Protein AF-A0A0K9YUB8-F1 (afdb_monomer_lite)

Secondary structure (DSSP, 8-state):
---------EEEEEE-TTT---TT----EEEEEESSTTSEEEEEGGGTEEEEEEPS--GGGTT-EEEEEEEEE-SSS-EEEEEEEEE-----

Structure (mmCIF, N/CA/C/O backbone):
data_AF-A0A0K9YUB8-F1
#
_entry.id   AF-A0A0K9YUB8-F1
#
loop_
_atom_site.group_PDB
_atom_site.id
_atom_site.type_symbol
_atom_site.label_atom_id
_atom_site.label_alt_id
_atom_site.label_comp_id
_atom_site.label_asym_id
_atom_site.label_entity_id
_atom_site.label_seq_id
_atom_site.pdbx_PDB_ins_code
_atom_site.Cartn_x
_atom_site.Cartn_y
_atom_site.Cartn_z
_atom_site.occupancy
_atom_site.B_iso_or_equiv
_atom_site.auth_seq_id
_atom_site.auth_comp_id
_atom_site.auth_asym_id
_atom_site.auth_atom_id
_atom_site.pdbx_PDB_model_num
ATOM 1 N N . MET A 1 1 ? 27.955 4.519 10.184 1.00 39.41 1 MET A N 1
ATOM 2 C CA . MET A 1 1 ? 27.258 5.632 9.508 1.00 39.41 1 MET A CA 1
ATOM 3 C C . MET A 1 1 ? 26.488 4.980 8.378 1.00 39.41 1 MET A C 1
ATOM 5 O O . MET A 1 1 ? 27.117 4.531 7.434 1.00 39.41 1 MET A O 1
ATOM 9 N N . THR A 1 2 ? 25.191 4.730 8.539 1.00 44.75 2 THR A N 1
ATOM 10 C CA . THR A 1 2 ? 24.430 4.023 7.499 1.00 44.75 2 THR A CA 1
ATOM 11 C C . THR A 1 2 ? 24.009 5.052 6.462 1.00 44.75 2 THR A C 1
ATOM 13 O O . THR A 1 2 ? 23.082 5.820 6.710 1.00 44.75 2 THR A O 1
ATOM 16 N N . GLU A 1 3 ? 24.715 5.111 5.333 1.00 46.31 3 GLU A N 1
ATOM 17 C CA . GLU A 1 3 ? 24.231 5.833 4.157 1.00 46.31 3 GLU A CA 1
ATOM 18 C C . GLU A 1 3 ? 22.896 5.211 3.749 1.00 46.31 3 GLU A C 1
ATOM 20 O O . GLU A 1 3 ? 22.821 4.057 3.327 1.00 46.31 3 GLU A O 1
ATOM 25 N N . ARG A 1 4 ? 21.807 5.967 3.910 1.00 56.22 4 ARG A N 1
ATOM 26 C CA . ARG A 1 4 ? 20.570 5.648 3.205 1.00 56.22 4 ARG A CA 1
ATOM 27 C C . ARG A 1 4 ? 20.842 6.022 1.754 1.00 56.22 4 ARG A C 1
ATOM 29 O O . ARG A 1 4 ? 20.865 7.208 1.438 1.00 56.22 4 ARG A O 1
ATOM 36 N N . ALA A 1 5 ? 21.099 5.029 0.905 1.00 50.03 5 ALA A N 1
ATOM 37 C CA . ALA A 1 5 ? 21.141 5.244 -0.536 1.00 50.03 5 ALA A CA 1
ATOM 38 C C . ALA A 1 5 ? 19.891 6.044 -0.955 1.00 50.03 5 ALA A C 1
ATOM 40 O O . ALA A 1 5 ? 18.800 5.747 -0.445 1.00 50.03 5 ALA A O 1
ATOM 41 N N . PRO A 1 6 ? 20.011 7.055 -1.834 1.00 47.75 6 PRO A N 1
ATOM 42 C CA . PRO A 1 6 ? 18.838 7.686 -2.412 1.00 47.75 6 PRO A CA 1
ATOM 43 C C . PRO A 1 6 ? 18.058 6.601 -3.158 1.00 47.75 6 PRO A C 1
ATOM 45 O O . PRO A 1 6 ? 18.501 6.060 -4.168 1.00 47.75 6 PRO A O 1
ATOM 48 N N . GLN A 1 7 ? 16.909 6.225 -2.605 1.00 48.03 7 GLN A N 1
ATOM 49 C CA . GLN A 1 7 ? 15.944 5.376 -3.281 1.00 48.03 7 GLN A CA 1
ATOM 50 C C . GLN A 1 7 ? 15.308 6.267 -4.350 1.00 48.03 7 GLN A C 1
ATOM 52 O O . G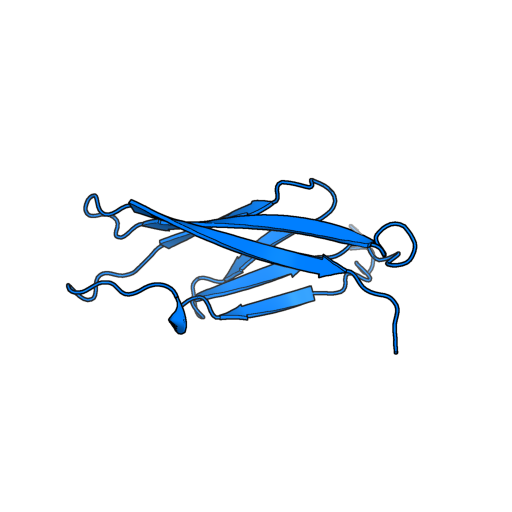LN A 1 7 ? 14.363 6.996 -4.051 1.00 48.03 7 GLN A O 1
ATOM 57 N N . ASN A 1 8 ? 15.866 6.283 -5.567 1.00 50.03 8 ASN A N 1
ATOM 58 C CA . ASN A 1 8 ? 15.264 6.920 -6.747 1.00 50.03 8 ASN A CA 1
ATOM 59 C C . ASN A 1 8 ? 13.995 6.151 -7.157 1.00 50.03 8 ASN A C 1
ATOM 61 O O . ASN A 1 8 ? 13.890 5.593 -8.242 1.00 50.03 8 ASN A O 1
ATOM 65 N N . THR A 1 9 ? 13.049 6.058 -6.238 1.00 56.00 9 THR A N 1
ATOM 66 C CA . THR A 1 9 ? 11.811 5.310 -6.341 1.00 56.00 9 THR A CA 1
ATOM 67 C C . THR A 1 9 ? 10.733 6.293 -6.741 1.00 56.00 9 THR A C 1
ATOM 69 O O . THR A 1 9 ? 10.475 7.263 -6.028 1.00 56.00 9 THR A O 1
ATOM 72 N N . ILE A 1 10 ? 10.090 6.049 -7.878 1.00 66.69 10 ILE A N 1
ATOM 73 C CA . ILE A 1 10 ? 8.870 6.776 -8.215 1.00 66.69 10 ILE A CA 1
ATOM 74 C C . ILE A 1 10 ? 7.814 6.304 -7.214 1.00 66.69 10 ILE A C 1
ATOM 76 O O . ILE A 1 10 ? 7.626 5.101 -7.032 1.00 66.69 10 ILE A O 1
ATOM 80 N N . ALA A 1 11 ? 7.180 7.235 -6.507 1.00 75.31 11 ALA A N 1
ATOM 81 C CA . ALA A 1 11 ? 6.108 6.935 -5.570 1.00 75.31 11 ALA A CA 1
ATOM 82 C C . ALA A 1 11 ? 4.808 7.542 -6.092 1.00 75.31 11 ALA A C 1
ATOM 84 O O . ALA A 1 11 ? 4.765 8.725 -6.428 1.00 75.31 11 ALA A O 1
ATOM 85 N N . MET A 1 12 ? 3.748 6.741 -6.141 1.00 83.38 12 MET A N 1
ATOM 86 C CA . MET A 1 12 ? 2.397 7.218 -6.430 1.00 83.38 12 MET A CA 1
ATOM 87 C C . MET A 1 12 ? 1.565 7.149 -5.155 1.00 83.38 12 MET A C 1
ATOM 89 O O . MET A 1 12 ? 1.452 6.076 -4.565 1.00 83.38 12 MET A O 1
ATOM 93 N N . GLY A 1 13 ? 1.005 8.283 -4.734 1.00 87.31 13 GLY A N 1
ATOM 94 C CA . GLY A 1 13 ? 0.069 8.359 -3.613 1.00 87.31 13 GLY A CA 1
ATOM 95 C C . GLY A 1 13 ? -1.368 8.204 -4.098 1.00 87.31 13 GLY A C 1
ATOM 96 O O . GLY A 1 13 ? -1.781 8.881 -5.039 1.00 87.31 13 GLY A O 1
ATOM 97 N N . ILE A 1 14 ? -2.119 7.305 -3.469 1.00 88.88 14 ILE A N 1
ATOM 98 C CA . ILE A 1 14 ? -3.495 6.977 -3.839 1.00 88.88 14 ILE A CA 1
ATOM 99 C C . ILE A 1 14 ? -4.387 7.151 -2.605 1.00 88.88 14 ILE A C 1
ATOM 101 O O . ILE A 1 14 ? -4.221 6.404 -1.634 1.00 88.88 14 ILE A O 1
ATOM 105 N N . PRO A 1 15 ? -5.348 8.094 -2.621 1.00 90.50 15 PRO A N 1
ATOM 106 C CA . PRO A 1 15 ? -6.288 8.255 -1.521 1.00 90.50 15 PRO A CA 1
ATOM 107 C C . PRO A 1 15 ? -7.271 7.083 -1.508 1.00 90.50 15 PRO A C 1
ATOM 109 O O . PRO A 1 15 ? -7.895 6.783 -2.523 1.00 90.50 15 PRO A O 1
ATOM 112 N N . LEU A 1 16 ? -7.432 6.426 -0.358 1.00 89.38 16 LEU A N 1
ATOM 113 C CA . LEU A 1 16 ? -8.314 5.260 -0.215 1.00 89.38 16 LEU A CA 1
ATOM 114 C C . LEU A 1 16 ? -9.738 5.635 0.212 1.00 89.38 16 LEU A C 1
ATOM 116 O O . LEU A 1 16 ? -10.679 4.900 -0.069 1.00 89.38 16 LEU A O 1
ATOM 120 N N . ILE A 1 17 ? -9.899 6.799 0.839 1.00 85.06 17 ILE A N 1
ATOM 121 C CA . ILE A 1 17 ? -11.173 7.320 1.359 1.00 85.06 17 ILE A CA 1
ATOM 122 C C . ILE A 1 17 ? -12.341 7.334 0.348 1.00 85.06 17 ILE A C 1
ATOM 124 O O . ILE A 1 17 ? -13.459 7.049 0.758 1.00 85.06 17 ILE A O 1
ATOM 128 N N . PRO A 1 18 ? -12.151 7.612 -0.960 1.00 87.69 18 PRO A N 1
ATOM 129 C CA . PRO A 1 18 ? -13.247 7.534 -1.932 1.00 87.69 18 PRO A CA 1
ATOM 130 C C . PRO A 1 18 ? -13.736 6.110 -2.233 1.00 87.69 18 PRO A C 1
ATOM 132 O O . PRO A 1 18 ? -14.786 5.950 -2.848 1.00 87.69 18 PRO A O 1
ATOM 135 N N . TYR A 1 19 ? -12.964 5.084 -1.864 1.00 89.69 19 TYR A N 1
ATOM 136 C CA . TYR A 1 19 ? -13.201 3.690 -2.255 1.00 89.69 19 TYR A CA 1
ATOM 137 C C . TYR A 1 19 ? -13.682 2.807 -1.102 1.00 89.69 19 TYR A C 1
ATOM 139 O O . TYR A 1 19 ? -14.153 1.697 -1.342 1.00 89.69 19 TYR A O 1
ATOM 147 N N . PHE A 1 20 ? -13.556 3.283 0.137 1.00 90.88 20 PHE A N 1
ATOM 148 C CA . PHE A 1 20 ? -13.951 2.560 1.337 1.00 90.88 20 PHE A CA 1
ATOM 149 C C . PHE A 1 20 ? -14.675 3.510 2.285 1.00 90.88 20 PHE A C 1
ATOM 151 O O . PHE A 1 20 ? -14.190 4.604 2.566 1.00 90.88 20 PHE A O 1
ATOM 158 N N . SER A 1 21 ? -15.821 3.074 2.792 1.00 89.31 21 SER A N 1
ATOM 159 C CA . SER A 1 21 ? -16.637 3.826 3.740 1.00 89.31 21 SER A CA 1
ATOM 160 C C . SER A 1 21 ? -17.133 2.894 4.829 1.00 89.31 21 SER A C 1
ATOM 162 O O . SER A 1 21 ? -17.552 1.777 4.525 1.00 89.31 21 SER A O 1
ATOM 164 N N . ASP A 1 22 ? -17.146 3.387 6.057 1.00 86.75 22 ASP A N 1
ATOM 165 C CA . ASP A 1 22 ? -17.742 2.707 7.195 1.00 86.75 22 ASP A CA 1
ATOM 166 C C . ASP A 1 22 ? -19.054 3.421 7.586 1.00 86.75 22 ASP A C 1
ATOM 168 O O . ASP A 1 22 ? -19.010 4.624 7.864 1.00 86.75 22 ASP A O 1
ATOM 172 N N . PRO A 1 23 ? -20.225 2.752 7.550 1.00 89.06 23 PRO A N 1
ATOM 173 C CA . PRO A 1 23 ? -21.509 3.368 7.904 1.00 89.06 23 PRO A CA 1
ATOM 174 C C . PRO A 1 23 ? -21.588 3.829 9.361 1.00 89.06 23 PRO A C 1
ATOM 176 O O . PRO A 1 23 ? -22.275 4.808 9.655 1.00 89.06 23 PRO A O 1
ATOM 179 N N . ASP A 1 24 ? -20.877 3.140 10.251 1.00 91.06 24 ASP A N 1
ATOM 180 C CA . ASP A 1 24 ? -20.839 3.409 11.686 1.00 91.06 24 ASP A CA 1
ATOM 181 C C . ASP A 1 24 ? -19.764 4.453 12.043 1.00 91.06 24 ASP A C 1
ATOM 183 O O . ASP A 1 24 ? -19.656 4.894 13.188 1.00 91.06 24 ASP A O 1
ATOM 187 N N . SER A 1 25 ? -19.038 4.942 11.029 1.00 86.69 25 SER A N 1
ATOM 188 C CA . SER A 1 25 ? -17.941 5.906 11.140 1.00 86.69 25 SER A CA 1
ATOM 189 C C . SER A 1 25 ? -16.774 5.406 11.997 1.0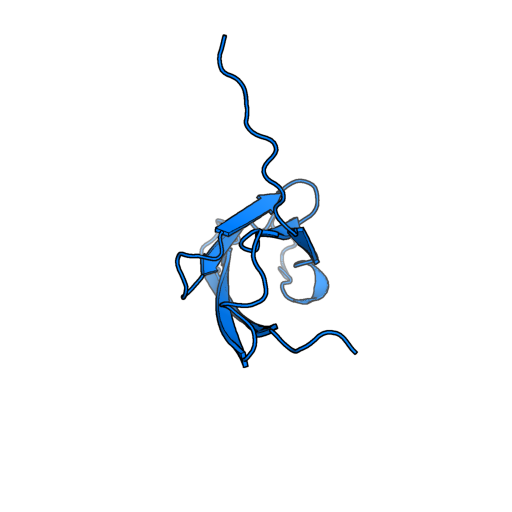0 86.69 25 SER A C 1
ATOM 191 O O . SER A 1 25 ? -16.030 6.214 12.564 1.00 86.69 25 SER A O 1
ATOM 193 N N . ASP A 1 26 ? -16.588 4.087 12.068 1.00 88.88 26 ASP A N 1
ATOM 194 C CA . ASP A 1 26 ? -15.425 3.481 12.701 1.00 88.88 26 ASP A CA 1
ATOM 195 C C . ASP A 1 26 ? -14.143 3.768 11.898 1.00 88.88 26 ASP A C 1
ATOM 197 O O . ASP A 1 26 ? -14.128 3.930 10.671 1.00 88.88 26 ASP A O 1
ATOM 201 N N . ALA A 1 27 ? -13.020 3.866 12.612 1.00 87.44 27 ALA A N 1
ATOM 202 C CA . ALA A 1 27 ? -11.730 4.140 11.995 1.00 87.44 27 ALA A CA 1
ATOM 203 C C . ALA A 1 27 ? -11.237 2.918 11.204 1.00 87.44 27 ALA A C 1
ATOM 205 O O . ALA A 1 27 ? -10.903 1.883 11.779 1.00 87.44 27 ALA A O 1
ATOM 206 N N . LEU A 1 28 ? -11.112 3.067 9.885 1.00 90.06 28 LEU A N 1
ATOM 207 C CA . LEU A 1 28 ? -10.631 1.997 9.016 1.00 90.06 28 LEU A CA 1
ATOM 208 C C . LEU A 1 28 ? -9.105 1.862 9.059 1.00 90.06 28 LEU A C 1
ATOM 210 O O . LEU A 1 28 ? -8.353 2.816 8.841 1.00 90.06 28 LEU A O 1
ATOM 214 N N . THR A 1 29 ? -8.645 0.631 9.262 1.00 90.31 29 THR A N 1
ATOM 215 C CA . THR A 1 29 ? -7.246 0.239 9.076 1.00 90.31 29 THR A CA 1
ATOM 216 C C . THR A 1 29 ? -7.066 -0.407 7.711 1.00 90.31 29 THR A C 1
ATOM 218 O O . THR A 1 29 ? -7.893 -1.211 7.283 1.00 90.31 29 THR A O 1
ATOM 221 N N . PHE A 1 30 ? -5.982 -0.059 7.017 1.00 91.38 30 PHE A N 1
ATOM 222 C CA . PHE A 1 30 ? -5.731 -0.546 5.665 1.00 91.38 30 PHE A CA 1
ATOM 223 C C . PHE A 1 30 ? -4.447 -1.358 5.587 1.00 91.38 30 PHE A C 1
ATOM 225 O O . PHE A 1 30 ? -3.414 -1.000 6.154 1.00 91.38 30 PHE A O 1
ATOM 232 N N . THR A 1 31 ? -4.508 -2.430 4.808 1.00 91.44 31 THR A N 1
ATOM 233 C CA . THR A 1 31 ? -3.341 -3.197 4.371 1.00 91.44 31 THR A CA 1
ATOM 234 C C . THR A 1 31 ? -3.371 -3.316 2.856 1.00 91.44 31 THR A C 1
ATOM 236 O O . THR A 1 31 ? -4.440 -3.303 2.250 1.00 91.44 31 THR A O 1
ATOM 239 N N . ALA A 1 32 ? -2.202 -3.385 2.226 1.00 92.12 32 ALA A N 1
ATOM 240 C CA . ALA A 1 32 ? -2.096 -3.479 0.778 1.00 92.12 32 ALA A CA 1
ATOM 241 C C . ALA A 1 32 ? -0.994 -4.462 0.402 1.00 92.12 32 ALA A C 1
ATOM 243 O O . ALA A 1 32 ? 0.128 -4.350 0.897 1.00 92.12 32 ALA A O 1
ATOM 244 N N . VAL A 1 33 ? -1.313 -5.395 -0.489 1.00 91.50 33 VAL A N 1
ATOM 245 C CA . VAL A 1 33 ? -0.387 -6.421 -0.973 1.00 91.50 33 VAL A CA 1
ATOM 246 C C . VAL A 1 33 ? -0.340 -6.366 -2.492 1.00 91.50 33 VAL A C 1
ATOM 248 O O . VAL A 1 33 ? -1.378 -6.445 -3.148 1.00 91.50 33 VAL A O 1
ATOM 251 N N . SER A 1 34 ? 0.865 -6.221 -3.036 1.00 91.75 34 SER A N 1
ATOM 252 C CA . SER A 1 34 ? 1.134 -6.317 -4.471 1.00 91.75 34 SER A CA 1
ATOM 253 C C . SER A 1 34 ? 1.265 -7.783 -4.892 1.00 91.75 34 SER A C 1
ATOM 255 O O . SER A 1 34 ? 1.894 -8.572 -4.186 1.00 91.75 34 SER A O 1
ATOM 257 N N . ASP A 1 35 ? 0.717 -8.141 -6.052 1.00 93.19 35 ASP A N 1
ATOM 258 C CA . ASP A 1 35 ? 0.968 -9.429 -6.716 1.00 93.19 35 ASP A CA 1
ATOM 259 C C . ASP A 1 35 ? 2.380 -9.528 -7.321 1.00 93.19 35 ASP A C 1
ATOM 261 O O . ASP A 1 35 ? 2.846 -10.615 -7.662 1.00 93.19 35 ASP A O 1
ATOM 265 N N . ASN A 1 36 ? 3.082 -8.399 -7.406 1.00 88.56 36 ASN A N 1
ATOM 266 C CA . ASN A 1 36 ? 4.426 -8.294 -7.939 1.00 88.56 36 ASN A CA 1
ATOM 267 C C . ASN A 1 36 ? 5.374 -7.715 -6.880 1.00 88.56 36 ASN A C 1
ATOM 269 O O . ASN A 1 36 ? 5.277 -6.545 -6.505 1.00 88.56 36 ASN A O 1
ATOM 273 N N . ALA A 1 37 ? 6.328 -8.536 -6.430 1.00 84.31 37 ALA A N 1
ATOM 274 C CA . ALA A 1 37 ? 7.277 -8.204 -5.363 1.00 84.31 37 ALA A CA 1
ATOM 275 C C . ALA A 1 37 ? 8.227 -7.039 -5.696 1.00 84.31 37 ALA A C 1
ATOM 277 O O . ALA A 1 37 ? 8.873 -6.497 -4.801 1.00 84.31 37 ALA A O 1
ATOM 278 N N . ARG A 1 38 ? 8.324 -6.640 -6.972 1.00 83.12 38 ARG A N 1
ATOM 279 C CA . ARG A 1 38 ? 9.109 -5.470 -7.395 1.00 83.12 38 ARG A CA 1
ATOM 280 C C . ARG A 1 38 ? 8.438 -4.149 -7.005 1.00 83.12 38 ARG A C 1
ATOM 282 O O . ARG A 1 38 ? 9.116 -3.127 -6.957 1.00 83.12 38 ARG A O 1
ATOM 289 N N . PHE A 1 39 ? 7.138 -4.176 -6.714 1.00 85.00 39 PHE A N 1
ATOM 290 C CA . PHE A 1 39 ? 6.352 -3.021 -6.295 1.00 85.00 39 PHE A CA 1
ATOM 291 C C . PHE A 1 39 ? 6.068 -3.144 -4.810 1.00 85.00 39 PHE A C 1
ATOM 293 O O . PHE A 1 39 ? 5.491 -4.133 -4.354 1.00 85.00 39 PHE A O 1
ATOM 300 N N . THR A 1 40 ? 6.477 -2.135 -4.051 1.00 86.00 40 THR A N 1
ATOM 301 C CA . THR A 1 40 ? 6.237 -2.116 -2.608 1.00 86.00 40 THR A CA 1
ATOM 302 C C . THR A 1 40 ? 5.108 -1.153 -2.282 1.00 86.00 40 THR A C 1
ATOM 304 O O . THR A 1 40 ? 4.937 -0.117 -2.924 1.00 86.00 40 THR A O 1
ATOM 307 N N . THR A 1 41 ? 4.294 -1.532 -1.307 1.00 87.31 41 THR A N 1
ATOM 308 C CA . THR A 1 41 ? 3.137 -0.770 -0.847 1.00 87.31 41 THR A CA 1
ATOM 309 C C . THR A 1 41 ? 3.385 -0.292 0.572 1.00 87.31 41 THR A C 1
ATOM 311 O O . THR A 1 41 ? 3.874 -1.038 1.420 1.00 87.31 41 THR A O 1
ATOM 314 N N . MET A 1 42 ? 3.038 0.961 0.849 1.00 85.31 42 MET A N 1
ATOM 315 C CA . MET A 1 42 ? 3.169 1.542 2.178 1.00 85.31 42 MET A CA 1
ATOM 316 C C . MET A 1 42 ? 1.927 2.349 2.512 1.00 85.31 42 MET A C 1
ATOM 318 O O . MET A 1 42 ? 1.514 3.215 1.743 1.00 85.31 42 MET A O 1
ATOM 322 N N . PHE A 1 43 ? 1.321 2.052 3.656 1.00 83.12 43 PHE A N 1
ATOM 323 C CA . PHE A 1 43 ? 0.125 2.744 4.107 1.00 83.12 43 PHE A CA 1
ATOM 324 C C . PHE A 1 43 ? 0.476 3.875 5.076 1.00 83.12 43 PHE A C 1
ATOM 326 O O . PHE A 1 43 ? 1.207 3.668 6.046 1.00 83.12 43 PHE A O 1
ATOM 333 N N . PHE A 1 44 ? -0.084 5.059 4.824 1.00 79.19 44 PHE A N 1
ATOM 334 C CA . PHE A 1 44 ? 0.030 6.227 5.691 1.00 79.19 44 PHE A CA 1
ATOM 335 C C . PHE A 1 44 ? -1.302 6.466 6.418 1.00 79.19 44 PHE A C 1
ATOM 337 O O . PHE A 1 44 ? -2.209 7.080 5.843 1.00 79.19 44 PHE A O 1
ATOM 344 N N . PRO A 1 45 ? -1.435 6.021 7.685 1.00 71.56 45 PRO A N 1
ATOM 345 C CA . PRO A 1 45 ? -2.708 6.031 8.406 1.00 71.56 45 PRO A CA 1
ATOM 346 C C . PRO A 1 45 ? -3.298 7.425 8.595 1.00 71.56 45 PRO A C 1
ATOM 348 O O . PRO A 1 45 ? -4.503 7.591 8.450 1.00 71.56 45 PRO A O 1
ATOM 351 N N . GLY A 1 46 ? -2.463 8.442 8.829 1.00 71.25 46 GLY A N 1
ATOM 352 C CA . GLY A 1 46 ? -2.934 9.813 9.061 1.00 71.25 46 GLY A CA 1
ATOM 353 C C . GLY A 1 46 ? -3.682 10.446 7.881 1.00 71.25 46 GLY A C 1
ATOM 354 O O . GLY A 1 46 ? -4.420 11.402 8.086 1.00 71.25 46 GLY A O 1
ATOM 355 N N . TYR A 1 47 ? -3.517 9.915 6.666 1.00 71.94 47 TYR A N 1
ATOM 356 C CA . TYR A 1 47 ? -4.135 10.461 5.455 1.00 71.94 47 TYR A CA 1
ATOM 357 C C . TYR A 1 47 ? -4.968 9.435 4.685 1.00 71.94 47 TYR A C 1
ATOM 359 O O . TYR A 1 47 ? -5.403 9.742 3.578 1.00 71.94 47 TYR A O 1
ATOM 367 N N . ALA A 1 48 ? -5.130 8.213 5.211 1.00 83.44 48 ALA A N 1
ATOM 368 C CA . ALA A 1 48 ? -5.720 7.084 4.488 1.00 83.44 48 ALA A CA 1
ATOM 369 C C . ALA A 1 48 ? -5.184 6.963 3.042 1.00 83.44 48 ALA A C 1
ATOM 371 O O . ALA A 1 48 ? -5.942 6.787 2.087 1.00 83.44 48 ALA A O 1
ATOM 372 N N . ASN A 1 49 ? -3.867 7.121 2.881 1.00 88.88 49 ASN A N 1
ATOM 373 C CA . ASN A 1 49 ? -3.197 7.110 1.583 1.00 88.88 49 ASN A CA 1
ATOM 374 C C . ASN A 1 49 ? -2.317 5.869 1.443 1.00 88.88 49 ASN A C 1
ATOM 376 O O . ASN A 1 49 ? -1.556 5.518 2.349 1.00 88.88 49 ASN A O 1
ATOM 380 N N . LEU A 1 50 ? -2.414 5.232 0.282 1.00 89.44 50 LEU A N 1
ATOM 381 C CA . LEU A 1 50 ? -1.528 4.161 -0.139 1.00 89.44 50 LEU A CA 1
ATOM 382 C C . LEU A 1 50 ? -0.437 4.739 -1.033 1.00 89.44 50 LEU A C 1
ATOM 384 O O . LEU A 1 50 ? -0.734 5.275 -2.098 1.00 89.44 50 LEU A O 1
ATOM 388 N N . ASN A 1 51 ? 0.818 4.568 -0.634 1.00 89.94 51 ASN A N 1
ATOM 389 C CA . ASN A 1 51 ? 1.949 4.825 -1.507 1.00 89.94 51 ASN A CA 1
ATOM 390 C C . ASN A 1 51 ? 2.372 3.530 -2.188 1.00 89.94 51 ASN A C 1
ATOM 392 O O . ASN A 1 51 ? 2.597 2.513 -1.530 1.00 89.94 51 ASN A O 1
ATOM 396 N N . VAL A 1 52 ? 2.495 3.594 -3.508 1.00 86.88 52 VAL A N 1
ATOM 397 C CA . VAL A 1 52 ? 3.049 2.525 -4.333 1.00 86.88 52 VAL A CA 1
ATOM 398 C C . VAL A 1 52 ? 4.411 2.973 -4.824 1.00 86.88 52 VAL A C 1
ATOM 400 O O . VAL A 1 52 ? 4.535 4.002 -5.486 1.00 86.88 52 VAL A O 1
ATOM 403 N N . ASN A 1 53 ? 5.429 2.204 -4.475 1.00 86.88 53 ASN A N 1
ATOM 404 C CA . ASN A 1 53 ? 6.823 2.460 -4.776 1.00 86.88 53 ASN A CA 1
ATOM 405 C C . ASN A 1 53 ? 7.246 1.589 -5.966 1.00 86.88 53 ASN A C 1
ATOM 407 O O . ASN A 1 53 ? 7.172 0.359 -5.910 1.00 86.88 53 ASN A O 1
ATOM 411 N N . PHE A 1 54 ? 7.689 2.249 -7.033 1.00 81.31 54 PHE A N 1
ATOM 412 C CA . PHE A 1 54 ? 8.085 1.642 -8.300 1.00 81.31 54 PHE A CA 1
ATOM 413 C C . PHE A 1 54 ? 9.603 1.439 -8.362 1.00 81.31 54 PHE A C 1
ATOM 415 O O . PHE A 1 54 ? 10.349 2.285 -7.856 1.00 81.31 54 PHE A O 1
ATOM 422 N N . PRO A 1 55 ? 10.094 0.380 -9.030 1.00 76.75 55 PRO A N 1
ATOM 423 C CA . PRO A 1 55 ? 11.516 0.249 -9.324 1.00 76.75 55 PRO A CA 1
ATOM 424 C C . PRO A 1 55 ? 12.047 1.509 -10.015 1.00 76.75 55 PRO A C 1
ATOM 426 O O . PRO A 1 55 ? 11.359 2.110 -10.837 1.00 76.75 55 PRO A O 1
ATOM 429 N N . SER A 1 56 ? 13.286 1.890 -9.706 1.00 70.69 56 SER A N 1
ATOM 430 C CA . SER A 1 56 ? 13.932 3.075 -10.285 1.00 70.69 56 SER A CA 1
ATOM 431 C C . SER A 1 56 ? 14.157 2.976 -11.795 1.00 70.69 56 SER A C 1
ATOM 433 O O . SER A 1 56 ? 14.333 3.996 -12.453 1.00 70.69 56 SER A O 1
ATOM 435 N N . ASP A 1 57 ? 14.177 1.755 -12.332 1.00 69.88 57 ASP A N 1
ATOM 436 C CA . ASP A 1 57 ? 14.232 1.494 -13.764 1.00 69.88 57 ASP A CA 1
ATOM 437 C C . ASP A 1 57 ? 12.821 1.140 -14.272 1.00 69.88 57 ASP A C 1
ATOM 439 O O . ASP A 1 57 ? 12.339 0.032 -13.997 1.00 69.88 57 ASP A O 1
ATOM 443 N N . PRO A 1 58 ? 12.125 2.069 -14.957 1.00 62.53 58 PRO A N 1
ATOM 444 C CA . PRO A 1 58 ? 10.785 1.837 -15.481 1.00 62.53 58 PRO A CA 1
ATOM 445 C C . PRO A 1 58 ? 10.784 1.001 -16.767 1.00 62.53 58 PRO A C 1
ATOM 447 O O . PRO A 1 58 ? 9.798 0.310 -17.014 1.00 62.53 58 PRO A O 1
ATOM 450 N N . ALA A 1 59 ? 11.868 1.017 -17.555 1.00 64.06 59 ALA A N 1
ATOM 451 C CA . ALA A 1 59 ? 11.966 0.305 -18.831 1.00 64.06 59 ALA A CA 1
ATOM 452 C C . ALA A 1 59 ? 11.678 -1.211 -18.730 1.00 64.06 59 ALA A C 1
ATOM 454 O O . ALA A 1 59 ? 10.883 -1.704 -19.529 1.00 64.06 59 ALA A O 1
ATOM 455 N N . PRO A 1 60 ? 12.199 -1.962 -17.737 1.00 62.34 60 PRO A N 1
ATOM 456 C CA . PRO A 1 60 ? 11.887 -3.380 -17.559 1.00 62.34 60 PRO A CA 1
ATOM 457 C C . PRO A 1 60 ? 10.487 -3.650 -16.987 1.00 62.34 60 PRO A C 1
ATOM 459 O O . PRO A 1 60 ? 10.229 -4.786 -16.598 1.00 62.34 60 PRO A O 1
ATOM 462 N N . ASN A 1 61 ? 9.620 -2.639 -16.862 1.00 72.25 61 ASN A N 1
ATOM 463 C CA . ASN A 1 61 ? 8.244 -2.805 -16.384 1.00 72.25 61 ASN A CA 1
ATOM 464 C C . ASN A 1 61 ? 7.198 -2.287 -17.387 1.00 72.25 61 ASN A C 1
ATOM 466 O O . ASN A 1 61 ? 6.005 -2.382 -17.116 1.00 72.25 61 ASN A O 1
ATOM 470 N N . ILE A 1 62 ? 7.598 -1.694 -18.518 1.00 80.06 62 ILE A N 1
ATOM 471 C CA . ILE A 1 62 ? 6.646 -1.205 -19.526 1.00 80.06 62 ILE A CA 1
ATOM 472 C C . ILE A 1 62 ? 5.852 -2.392 -20.083 1.00 80.06 62 ILE A C 1
ATOM 474 O O . ILE A 1 62 ? 6.428 -3.381 -20.525 1.00 80.06 62 ILE A O 1
ATOM 478 N N . GLY A 1 63 ? 4.522 -2.289 -20.065 1.00 81.25 63 GLY A N 1
ATOM 479 C CA . GLY A 1 63 ? 3.611 -3.368 -20.447 1.00 81.25 63 GLY A CA 1
ATOM 480 C C . GLY A 1 63 ? 3.148 -4.240 -19.277 1.00 81.25 63 GLY A C 1
ATOM 481 O O . GLY A 1 63 ? 2.135 -4.930 -19.421 1.00 81.25 63 GLY A O 1
ATOM 482 N N . ASP A 1 64 ? 3.804 -4.161 -18.113 1.00 85.44 64 ASP A N 1
ATOM 483 C CA . ASP A 1 64 ? 3.379 -4.895 -16.924 1.00 85.44 64 ASP A CA 1
ATOM 484 C C . ASP A 1 64 ? 2.054 -4.349 -16.381 1.00 85.44 64 ASP A C 1
ATOM 486 O O . ASP A 1 64 ? 1.750 -3.149 -16.410 1.00 85.44 64 ASP A O 1
ATOM 490 N N . THR A 1 65 ? 1.264 -5.273 -15.842 1.00 89.12 65 THR A N 1
ATOM 491 C CA . THR A 1 65 ? 0.089 -4.971 -15.031 1.00 89.12 65 THR A CA 1
ATOM 492 C C . THR A 1 65 ? 0.362 -5.436 -13.611 1.00 89.12 65 THR A C 1
ATOM 494 O O . THR A 1 65 ? 0.706 -6.595 -13.397 1.00 89.12 65 THR A O 1
ATOM 497 N N . VAL A 1 66 ? 0.215 -4.525 -12.654 1.00 90.06 66 VAL A N 1
ATOM 498 C CA . VAL A 1 66 ? 0.397 -4.780 -11.225 1.00 90.06 66 VAL A CA 1
ATOM 499 C C . VAL A 1 66 ? -0.963 -4.718 -10.555 1.00 90.06 66 VAL A C 1
ATOM 501 O O . VAL A 1 66 ? -1.673 -3.715 -10.680 1.00 90.06 66 VAL A O 1
ATOM 504 N N . THR A 1 67 ? -1.322 -5.771 -9.830 1.00 93.69 67 THR A N 1
ATOM 505 C CA . THR A 1 67 ? -2.550 -5.808 -9.037 1.00 93.69 67 THR A CA 1
ATOM 506 C C . THR A 1 67 ? -2.207 -5.642 -7.570 1.00 93.69 67 THR A C 1
ATOM 508 O O . THR A 1 67 ? -1.520 -6.466 -6.969 1.00 93.69 67 THR A O 1
ATOM 511 N N . ILE A 1 68 ? -2.752 -4.600 -6.957 1.00 92.94 68 ILE A N 1
ATOM 512 C CA . ILE A 1 68 ? -2.647 -4.370 -5.523 1.00 92.94 68 ILE A CA 1
ATOM 513 C C . ILE A 1 68 ? -3.988 -4.708 -4.888 1.00 92.94 68 ILE A C 1
ATOM 515 O O . ILE A 1 68 ? -5.011 -4.103 -5.204 1.00 92.94 68 ILE A O 1
ATOM 519 N N . THR A 1 69 ? -3.987 -5.675 -3.978 1.00 94.75 69 THR A N 1
ATOM 520 C CA . THR A 1 69 ? -5.156 -5.980 -3.152 1.00 94.75 69 THR A CA 1
ATOM 521 C C . THR A 1 69 ? -5.095 -5.123 -1.900 1.00 94.75 69 THR A C 1
ATOM 523 O O . THR A 1 69 ? -4.172 -5.268 -1.100 1.00 94.75 69 THR A O 1
ATOM 526 N N . VAL A 1 70 ? -6.063 -4.224 -1.748 1.00 94.31 70 VAL A N 1
ATOM 527 C CA . VAL A 1 70 ? -6.216 -3.352 -0.583 1.00 94.31 70 VAL A CA 1
ATOM 528 C C . VAL A 1 70 ? -7.330 -3.906 0.289 1.00 94.31 70 VAL A C 1
ATOM 530 O O . VAL A 1 70 ? -8.439 -4.103 -0.200 1.00 94.31 70 VAL A O 1
ATOM 533 N N . THR A 1 71 ? -7.049 -4.133 1.566 1.00 94.06 71 THR A N 1
ATOM 534 C CA . THR A 1 71 ? -8.016 -4.614 2.556 1.00 94.06 71 THR A CA 1
ATOM 535 C C . THR A 1 71 ? -8.265 -3.531 3.591 1.00 94.06 71 THR A C 1
ATOM 537 O O . THR A 1 71 ? -7.310 -3.055 4.207 1.00 94.06 71 THR A O 1
ATOM 540 N N . ALA A 1 72 ? -9.532 -3.175 3.785 1.00 93.69 72 ALA A N 1
ATOM 541 C CA . ALA A 1 72 ? -10.008 -2.312 4.856 1.00 93.69 72 ALA A CA 1
ATOM 542 C C . ALA A 1 72 ? -10.593 -3.166 5.987 1.00 93.69 72 ALA A C 1
ATOM 544 O O . ALA A 1 72 ? -11.301 -4.140 5.725 1.00 93.69 72 ALA A O 1
ATOM 545 N N . ASN A 1 73 ? -10.282 -2.806 7.227 1.00 93.44 73 ASN A N 1
ATOM 546 C CA . ASN A 1 73 ? -10.761 -3.472 8.433 1.00 93.44 73 ASN A CA 1
ATOM 547 C C . ASN A 1 73 ? -11.223 -2.421 9.451 1.00 93.44 73 ASN A C 1
ATOM 549 O O . ASN A 1 73 ? -10.441 -1.533 9.806 1.00 93.44 73 ASN A O 1
ATOM 553 N N . ASP A 1 74 ? -12.468 -2.547 9.906 1.00 92.56 74 ASP A N 1
ATOM 554 C CA . ASP A 1 74 ? -13.131 -1.675 10.888 1.00 92.56 74 ASP A CA 1
ATOM 555 C C . ASP A 1 74 ? -12.759 -1.986 12.356 1.00 92.56 74 ASP A C 1
ATOM 557 O O . ASP 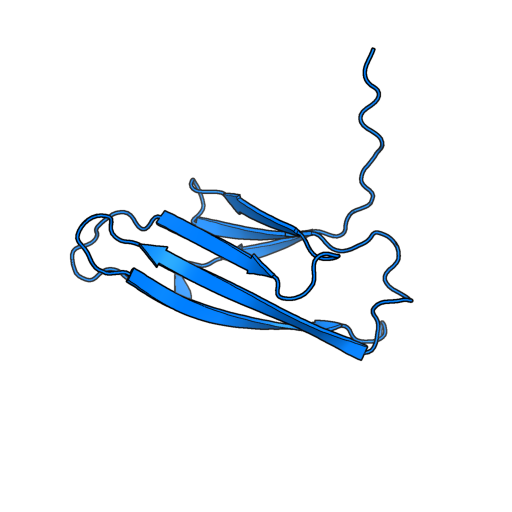A 1 74 ? -13.084 -1.236 13.272 1.00 92.56 74 ASP A O 1
ATOM 561 N N . GLY 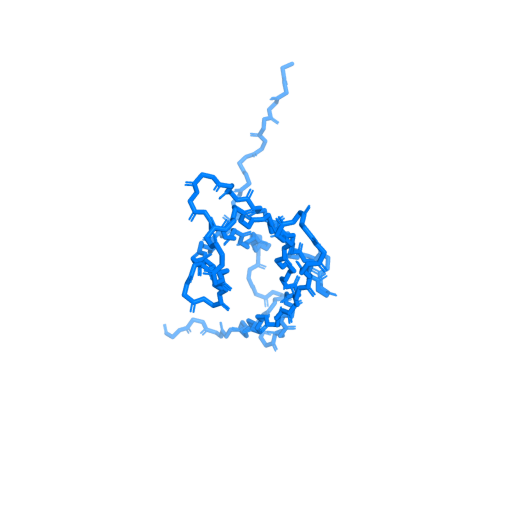A 1 75 ? -12.078 -3.106 12.618 1.00 93.44 75 GLY A N 1
ATOM 562 C CA . GLY A 1 75 ? -11.776 -3.581 13.972 1.00 93.44 75 GLY A CA 1
ATOM 563 C C . GLY A 1 75 ? -12.993 -4.103 14.752 1.00 93.44 75 GLY A C 1
ATOM 564 O O . GLY A 1 75 ? -12.859 -4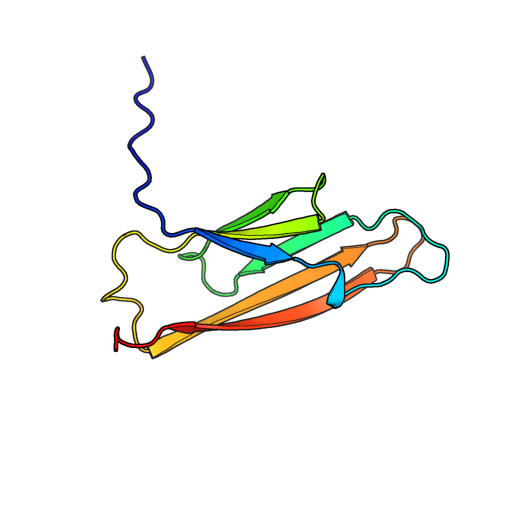.447 15.930 1.00 93.44 75 GLY A O 1
ATOM 565 N N . LYS A 1 76 ? -14.163 -4.189 14.112 1.00 93.00 76 LYS A N 1
ATOM 566 C CA . LYS A 1 76 ? -15.445 -4.689 14.638 1.00 93.00 76 LYS A CA 1
ATOM 567 C C . LYS A 1 76 ? -15.946 -5.943 13.924 1.00 93.00 76 LYS A C 1
ATOM 569 O O . LYS A 1 76 ? -16.923 -6.544 14.365 1.00 93.00 76 LYS A O 1
ATOM 574 N N . GLY A 1 77 ? -15.237 -6.388 12.890 1.00 91.50 77 GLY A N 1
ATOM 575 C CA . GLY A 1 77 ? -15.503 -7.629 12.164 1.00 91.50 77 GLY A CA 1
ATOM 576 C C . GLY A 1 77 ? -15.836 -7.412 10.689 1.00 91.50 77 GLY A C 1
ATOM 577 O O . GLY A 1 77 ? -15.857 -8.385 9.934 1.00 91.50 77 GLY A O 1
ATOM 578 N N . GLY A 1 78 ? -16.042 -6.167 10.261 1.00 91.38 78 GLY A N 1
ATOM 579 C CA . GLY A 1 78 ? -16.116 -5.766 8.867 1.00 91.38 78 GLY A CA 1
ATOM 580 C C . GLY A 1 78 ? -14.727 -5.729 8.239 1.00 91.38 78 GLY A C 1
ATOM 581 O O . GLY A 1 78 ? -13.902 -4.855 8.506 1.00 91.38 78 GLY A O 1
ATOM 582 N N . ILE A 1 79 ? -14.470 -6.699 7.363 1.00 94.88 79 ILE A N 1
ATOM 583 C CA . ILE A 1 79 ? -13.243 -6.773 6.572 1.00 94.88 79 ILE A CA 1
ATOM 584 C C . ILE A 1 79 ? -13.629 -6.918 5.107 1.00 94.88 79 ILE A C 1
ATOM 586 O O . ILE A 1 79 ? -14.297 -7.878 4.722 1.00 94.88 79 ILE A O 1
ATOM 590 N N . VAL A 1 80 ? -13.188 -5.970 4.284 1.00 95.31 80 VAL A N 1
ATOM 591 C CA . VAL A 1 80 ? -13.470 -5.949 2.844 1.00 95.31 80 VAL A CA 1
ATOM 592 C C . VAL A 1 80 ? -12.200 -5.682 2.054 1.00 95.31 80 VAL A C 1
ATOM 594 O O . VAL A 1 80 ? -11.315 -4.957 2.507 1.00 95.31 80 VAL A O 1
ATOM 597 N N . SER A 1 81 ? -12.114 -6.245 0.850 1.00 94.75 81 SER A N 1
ATOM 598 C CA . SER A 1 81 ? -10.961 -6.064 -0.032 1.00 94.75 81 SER A CA 1
ATOM 599 C C . SER A 1 81 ? -11.380 -5.572 -1.412 1.00 94.75 81 SER A C 1
ATOM 601 O O . SER A 1 81 ? -12.360 -6.053 -1.978 1.00 94.75 81 SER A O 1
ATOM 603 N N . SER A 1 82 ? -10.575 -4.678 -1.980 1.00 94.12 82 SE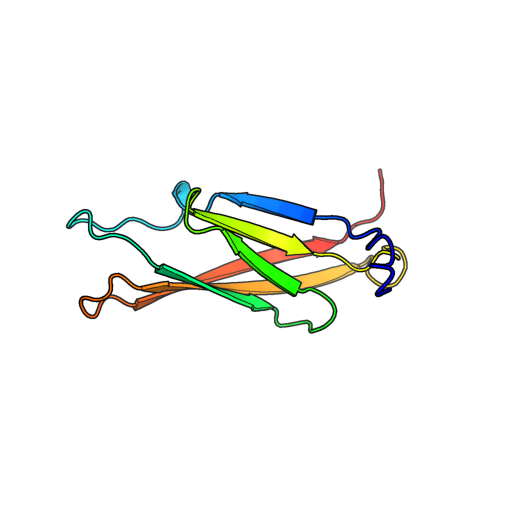R A N 1
ATOM 604 C CA . SER A 1 82 ? -10.696 -4.186 -3.354 1.00 94.12 82 SER A CA 1
ATOM 605 C C . SER A 1 82 ? -9.372 -4.330 -4.092 1.00 94.12 82 SER A C 1
ATOM 607 O O . SER A 1 82 ? -8.296 -4.321 -3.492 1.00 94.12 82 SER A O 1
ATOM 609 N N . LYS A 1 83 ? -9.448 -4.462 -5.418 1.00 93.81 83 LYS A N 1
ATOM 610 C CA . LYS A 1 83 ? -8.272 -4.548 -6.286 1.00 93.81 83 LYS A CA 1
ATOM 611 C C . LYS A 1 83 ? -8.034 -3.217 -6.981 1.00 93.81 83 LYS A C 1
ATOM 613 O O . LYS A 1 83 ? -8.919 -2.696 -7.652 1.00 93.81 83 LYS A O 1
ATOM 618 N N . LEU A 1 84 ? -6.815 -2.720 -6.861 1.00 91.31 84 LEU A N 1
ATOM 619 C CA . LEU A 1 84 ? -6.278 -1.632 -7.655 1.00 91.31 84 LEU A CA 1
ATOM 620 C C . LEU A 1 84 ? -5.399 -2.238 -8.750 1.00 91.31 84 LEU A C 1
ATOM 622 O O . LEU A 1 84 ? -4.460 -2.970 -8.454 1.00 91.31 84 LEU A O 1
ATOM 626 N N . ILE A 1 85 ? -5.703 -1.930 -10.007 1.00 91.75 85 ILE A N 1
ATOM 627 C CA . ILE A 1 85 ? -4.954 -2.428 -11.162 1.00 91.75 85 ILE A CA 1
ATOM 628 C C . ILE A 1 85 ? -4.180 -1.259 -11.759 1.00 91.75 85 ILE A C 1
ATOM 630 O O . ILE A 1 85 ? -4.772 -0.263 -12.171 1.00 91.75 85 ILE A O 1
ATOM 634 N N . ILE A 1 86 ? -2.858 -1.384 -11.805 1.00 88.69 86 ILE A N 1
ATOM 635 C CA . ILE A 1 86 ? -1.950 -0.383 -12.361 1.00 88.69 86 ILE A CA 1
ATOM 636 C C . ILE A 1 86 ? -1.340 -0.961 -13.629 1.00 88.69 86 ILE A C 1
ATOM 638 O O . ILE A 1 86 ? -0.727 -2.025 -13.594 1.00 88.69 86 ILE A O 1
ATOM 642 N N . LYS A 1 87 ? -1.480 -0.245 -14.744 1.00 88.50 87 LYS A N 1
ATOM 643 C CA . LYS A 1 87 ? -0.827 -0.590 -16.007 1.00 88.50 87 LYS A CA 1
ATOM 644 C C . LYS A 1 87 ? 0.321 0.371 -16.263 1.00 88.50 87 LYS A C 1
ATOM 646 O O . LYS A 1 87 ? 0.120 1.584 -16.245 1.00 88.50 87 LYS A O 1
ATOM 651 N N . ILE A 1 88 ? 1.502 -0.172 -16.524 1.00 85.69 88 ILE A N 1
ATOM 652 C CA . ILE A 1 88 ? 2.686 0.622 -16.844 1.00 85.69 88 ILE A CA 1
ATOM 653 C C . ILE A 1 88 ? 2.760 0.748 -18.359 1.00 85.69 88 ILE A C 1
ATOM 655 O O . ILE A 1 88 ? 2.741 -0.246 -19.086 1.00 85.69 88 ILE A O 1
ATOM 659 N N . VAL A 1 89 ? 2.795 1.984 -18.839 1.00 85.31 89 VAL A N 1
ATOM 660 C CA . VAL A 1 89 ? 2.791 2.313 -20.265 1.00 85.31 89 VAL A CA 1
ATOM 661 C C . VAL A 1 89 ? 4.028 3.123 -20.616 1.00 85.31 89 VAL A C 1
ATOM 663 O O . VAL A 1 89 ? 4.670 3.699 -19.736 1.00 85.31 89 VAL A O 1
ATOM 666 N N . GLU A 1 90 ? 4.368 3.141 -21.901 1.00 81.62 90 GLU A N 1
ATOM 667 C CA . GLU A 1 90 ? 5.434 3.999 -22.409 1.00 81.62 90 GLU A CA 1
ATOM 668 C C . GLU A 1 90 ? 5.125 5.476 -22.111 1.00 81.62 90 GLU A C 1
ATOM 670 O O . GLU A 1 90 ? 3.950 5.867 -22.121 1.00 81.62 90 GLU A O 1
ATOM 675 N N . PRO A 1 91 ? 6.152 6.301 -21.838 1.00 72.50 91 PRO A N 1
ATOM 676 C CA . PRO A 1 91 ? 5.982 7.745 -21.792 1.00 72.50 91 PRO A CA 1
ATOM 677 C C . PRO A 1 91 ? 5.424 8.242 -23.130 1.00 72.50 91 PRO A C 1
ATOM 679 O O . PRO A 1 91 ? 5.900 7.821 -24.185 1.00 72.50 91 PRO A O 1
ATOM 682 N N . ILE A 1 92 ? 4.424 9.122 -23.066 1.00 68.31 92 ILE A N 1
ATOM 683 C CA . ILE A 1 92 ? 3.885 9.826 -24.239 1.00 68.31 92 ILE A CA 1
ATOM 684 C C . ILE A 1 92 ? 4.823 10.927 -24.732 1.00 68.31 92 ILE A C 1
ATOM 686 O O . ILE A 1 92 ? 5.521 11.533 -23.884 1.00 68.31 92 ILE A O 1
#

Organism: NCBI:txid54915

pLDDT: mean 82.15, std 13.61, range [39.41, 95.31]

Radius of gyration: 15.3 Å; chains: 1; bounding box: 49×20×39 Å

Sequence (92 aa):
MTERAPQNTIAMGIPLIPYFSDPDSDALTFTAVSDNARFTTMFFPGYANLNVNFPSDPAPNIGDTVTITVTANDGKGGIVSSKLIIKIVEPI

Foldseek 3Di:
DDPPPPQLWDKDKDACVVPDDDPVRAQKDKDKDKPDPQWDWDADSVRNIIIITHHNDLVVCAQPKIKMWMWIDRVPPDIDIDIDIDHHHDDD